Protein AF-A0A087TZI4-F1 (afdb_monomer_lite)

Radius of gyration: 14.0 Å; chains: 1; bounding box: 29×31×41 Å

Structure (mmCIF, N/CA/C/O backbone):
data_AF-A0A087TZI4-F1
#
_entry.id   AF-A0A087TZI4-F1
#
loop_
_atom_site.group_PDB
_atom_site.id
_atom_site.type_symbol
_atom_site.label_atom_id
_atom_site.label_alt_id
_atom_site.label_comp_id
_atom_site.label_asym_id
_atom_site.label_entity_id
_atom_site.label_seq_id
_atom_site.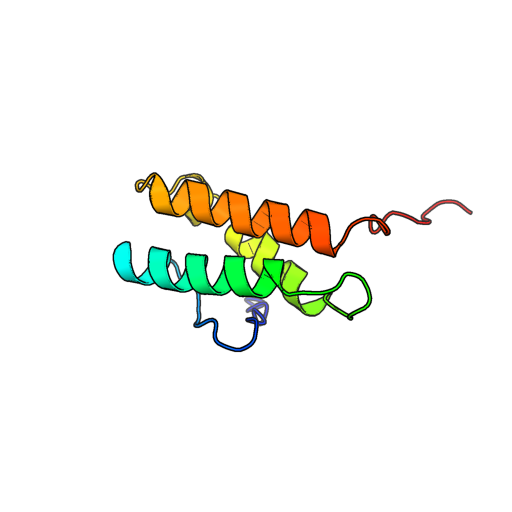pdbx_PDB_ins_code
_atom_site.Cartn_x
_atom_site.Cartn_y
_atom_site.Cartn_z
_atom_site.occupancy
_atom_site.B_iso_or_equiv
_atom_site.auth_seq_id
_atom_site.auth_comp_id
_atom_site.auth_asym_id
_atom_site.auth_atom_id
_atom_site.pdbx_PDB_model_num
ATOM 1 N N . MET A 1 1 ? 14.254 -21.213 10.329 1.00 33.38 1 MET A N 1
ATOM 2 C CA . MET A 1 1 ? 14.900 -19.985 9.822 1.00 33.38 1 MET A CA 1
ATOM 3 C C . MET A 1 1 ? 13.793 -19.144 9.224 1.00 33.38 1 MET A C 1
ATOM 5 O O . MET A 1 1 ? 13.331 -19.466 8.140 1.00 33.38 1 MET A O 1
ATOM 9 N N . SER A 1 2 ? 13.261 -18.183 9.978 1.00 36.22 2 SER A N 1
ATOM 10 C CA . SER A 1 2 ? 12.182 -17.329 9.480 1.00 36.22 2 SER A CA 1
ATOM 11 C C . SER A 1 2 ? 12.800 -16.353 8.491 1.00 36.22 2 SER A C 1
ATOM 13 O O . SER A 1 2 ? 13.543 -15.463 8.899 1.00 36.22 2 SER A O 1
ATOM 15 N N . VAL A 1 3 ? 12.567 -16.572 7.199 1.00 40.28 3 VAL A N 1
ATOM 16 C CA . VAL A 1 3 ? 12.795 -15.562 6.166 1.00 40.28 3 VAL A CA 1
ATOM 17 C C . VAL A 1 3 ? 11.932 -14.361 6.543 1.00 40.28 3 VAL A C 1
ATOM 19 O O . VAL A 1 3 ? 10.726 -14.353 6.327 1.00 40.28 3 VAL A O 1
ATOM 22 N N . GLN A 1 4 ? 12.531 -13.384 7.224 1.00 43.19 4 GLN A N 1
ATOM 23 C CA . GLN A 1 4 ? 11.997 -12.032 7.255 1.00 43.19 4 GLN A CA 1
ATOM 24 C C . GLN A 1 4 ? 12.244 -11.493 5.855 1.00 43.19 4 GLN A C 1
ATOM 26 O O . GLN A 1 4 ? 13.325 -10.979 5.568 1.00 43.19 4 GLN A O 1
ATOM 31 N N . ASP A 1 5 ? 11.286 -11.728 4.964 1.00 51.66 5 ASP A N 1
ATOM 32 C CA . ASP A 1 5 ? 11.256 -11.074 3.667 1.00 51.66 5 ASP A CA 1
ATOM 33 C C . ASP A 1 5 ? 11.316 -9.572 3.950 1.00 51.66 5 ASP A C 1
ATOM 35 O O . ASP A 1 5 ? 10.452 -9.015 4.634 1.00 51.66 5 ASP A O 1
ATOM 39 N N . LYS A 1 6 ? 12.432 -8.940 3.587 1.00 67.00 6 LYS A N 1
ATOM 40 C CA . LYS A 1 6 ? 12.702 -7.550 3.938 1.00 67.00 6 LYS A CA 1
ATOM 41 C C . LYS A 1 6 ? 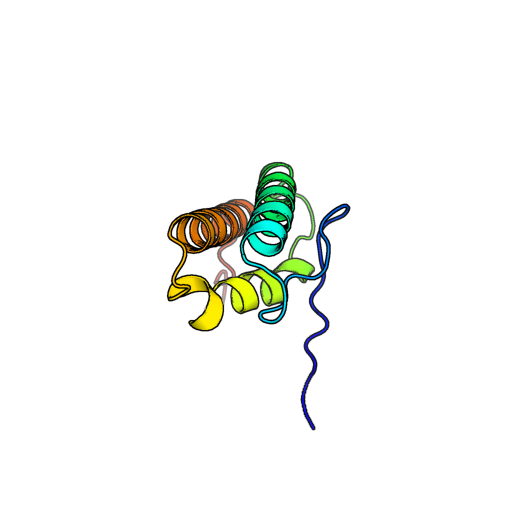11.786 -6.695 3.071 1.00 67.00 6 LYS A C 1
ATOM 43 O O . LYS A 1 6 ? 12.159 -6.339 1.959 1.00 67.00 6 LYS A O 1
ATOM 48 N N . LEU A 1 7 ? 10.579 -6.425 3.568 1.00 81.38 7 LEU A N 1
ATOM 49 C CA . LEU A 1 7 ? 9.583 -5.615 2.875 1.00 81.38 7 LEU A CA 1
ATOM 50 C C . LEU A 1 7 ? 10.215 -4.278 2.485 1.00 81.38 7 LEU A C 1
ATOM 52 O O . LEU A 1 7 ? 10.716 -3.541 3.338 1.00 81.38 7 LEU A O 1
ATOM 56 N N . VAL A 1 8 ? 10.231 -3.994 1.185 1.00 84.50 8 VAL A N 1
ATOM 57 C CA . VAL A 1 8 ? 10.714 -2.722 0.657 1.00 84.50 8 VAL A CA 1
ATOM 58 C C . VAL A 1 8 ? 9.523 -1.788 0.552 1.00 84.50 8 VAL A C 1
ATOM 60 O O . VAL A 1 8 ? 8.542 -2.092 -0.123 1.00 84.50 8 VAL A O 1
ATOM 63 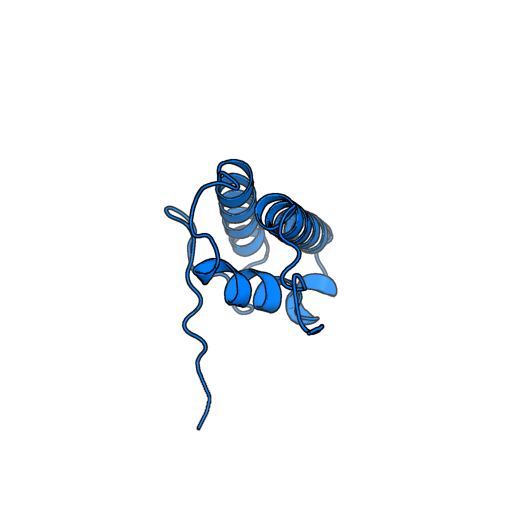N N . TYR A 1 9 ? 9.614 -0.649 1.230 1.00 86.06 9 TYR A N 1
ATOM 64 C CA . TYR A 1 9 ? 8.569 0.364 1.224 1.00 86.06 9 TYR A CA 1
ATOM 65 C C . TYR A 1 9 ? 8.908 1.483 0.235 1.00 86.06 9 TYR A C 1
ATOM 67 O O . TYR A 1 9 ? 10.077 1.873 0.130 1.00 86.06 9 TYR A O 1
ATOM 75 N N . PRO A 1 10 ? 7.915 2.010 -0.503 1.00 83.88 10 PRO A N 1
ATOM 76 C CA . PRO A 1 10 ? 8.115 3.180 -1.344 1.00 83.88 10 PRO A CA 1
ATOM 77 C C . PRO A 1 10 ? 8.578 4.393 -0.521 1.00 83.88 10 PRO A C 1
ATOM 79 O O . PRO A 1 10 ? 8.271 4.486 0.673 1.00 83.88 10 PRO A O 1
ATOM 82 N N . PRO A 1 11 ? 9.275 5.364 -1.135 1.00 80.50 11 PRO A N 1
ATOM 83 C CA . PRO A 1 11 ? 9.718 6.562 -0.432 1.00 80.50 11 PRO A CA 1
ATOM 84 C C . PRO A 1 11 ? 8.531 7.308 0.195 1.00 80.50 11 PRO A C 1
ATOM 86 O O . PRO A 1 11 ? 7.555 7.635 -0.476 1.00 80.50 11 PRO A O 1
ATOM 89 N N . GLY A 1 12 ? 8.625 7.576 1.500 1.00 81.00 12 GLY A N 1
ATOM 90 C CA . GLY A 1 12 ? 7.580 8.250 2.278 1.00 81.00 12 GLY A CA 1
ATOM 91 C C . GLY A 1 12 ? 6.568 7.316 2.948 1.00 81.00 12 GLY A C 1
ATOM 92 O O . GLY A 1 12 ? 5.839 7.772 3.824 1.00 81.00 12 GLY A O 1
ATOM 93 N N . VAL A 1 13 ? 6.562 6.024 2.611 1.00 85.75 13 VAL A N 1
ATOM 94 C CA . VAL A 1 13 ? 5.694 5.020 3.239 1.00 85.75 13 VAL A CA 1
ATOM 95 C C . VAL A 1 13 ? 6.413 4.408 4.437 1.00 85.75 13 VAL A C 1
ATOM 97 O O . VAL A 1 13 ? 7.558 3.972 4.333 1.00 85.75 13 VAL A O 1
ATOM 100 N N . ARG A 1 14 ? 5.741 4.379 5.589 1.00 85.69 14 ARG A N 1
ATOM 101 C CA . ARG A 1 14 ? 6.248 3.712 6.800 1.00 85.69 14 ARG A CA 1
ATOM 102 C C . ARG A 1 14 ? 5.834 2.247 6.834 1.00 85.69 14 ARG A C 1
ATOM 104 O O . ARG A 1 14 ? 4.867 1.867 6.180 1.00 85.69 14 ARG A O 1
ATOM 111 N N . ASP A 1 15 ? 6.499 1.476 7.690 1.00 85.38 15 ASP A N 1
ATOM 112 C CA . ASP A 1 15 ? 6.240 0.046 7.855 1.00 85.38 15 ASP A CA 1
ATOM 113 C C . ASP A 1 15 ? 4.752 -0.251 8.091 1.00 85.38 15 ASP A C 1
ATOM 115 O O . ASP A 1 15 ? 4.110 0.361 8.949 1.00 85.38 15 ASP A O 1
ATOM 119 N N . ILE A 1 16 ? 4.189 -1.185 7.326 1.00 86.50 16 ILE A N 1
ATOM 120 C CA . ILE A 1 16 ? 2.776 -1.564 7.414 1.00 86.50 16 ILE A CA 1
ATOM 121 C C . ILE A 1 16 ? 2.702 -2.897 8.150 1.00 86.50 16 ILE A C 1
ATOM 123 O O . ILE A 1 16 ? 2.871 -3.971 7.569 1.00 86.50 16 ILE A O 1
ATOM 127 N N . THR A 1 17 ? 2.471 -2.822 9.455 1.00 80.69 17 THR A N 1
ATOM 128 C CA . THR A 1 17 ? 2.425 -3.987 10.339 1.00 80.69 17 THR A CA 1
ATOM 129 C C . THR A 1 17 ? 1.034 -4.148 10.956 1.00 80.69 17 THR A C 1
ATOM 131 O O . THR A 1 17 ? 0.254 -3.200 11.015 1.00 80.69 17 THR A O 1
ATOM 134 N N . GLY A 1 18 ? 0.677 -5.369 11.363 1.00 73.25 18 GLY A N 1
ATOM 135 C CA . GLY A 1 18 ? -0.652 -5.674 11.915 1.00 73.25 18 GLY A CA 1
ATOM 136 C C . GLY A 1 18 ? -0.867 -5.211 13.363 1.00 73.25 18 GLY A C 1
ATOM 137 O O . GLY A 1 18 ? -1.972 -5.334 13.882 1.00 73.25 18 GLY A O 1
ATOM 138 N N . ASP A 1 19 ? 0.174 -4.705 14.024 1.00 80.12 19 ASP A N 1
ATOM 139 C CA . ASP A 1 19 ? 0.185 -4.283 15.431 1.00 80.12 19 ASP A CA 1
ATOM 140 C C . ASP A 1 19 ? -0.099 -2.783 15.647 1.00 80.12 19 ASP A C 1
ATOM 142 O O . ASP A 1 19 ? -0.238 -2.346 16.791 1.00 80.12 19 ASP A O 1
ATOM 146 N N . ILE A 1 20 ? -0.235 -1.988 14.580 1.00 86.75 20 ILE A N 1
ATOM 147 C CA . ILE A 1 20 ? -0.570 -0.555 14.675 1.00 86.75 20 ILE A CA 1
ATOM 148 C C . ILE A 1 20 ? -2.085 -0.310 14.720 1.00 86.75 20 ILE A C 1
ATOM 150 O O . ILE A 1 20 ? -2.896 -1.152 14.333 1.00 86.75 20 ILE A O 1
ATOM 154 N N . SER A 1 21 ? -2.491 0.878 15.181 1.00 90.19 21 SER A N 1
ATOM 155 C CA . SER A 1 21 ? -3.908 1.251 15.222 1.00 90.19 21 SER A CA 1
ATOM 156 C C . SER A 1 21 ? -4.501 1.372 13.814 1.00 90.19 21 SER A C 1
ATOM 158 O O . SER A 1 21 ? -3.808 1.687 12.847 1.00 90.19 21 SER A O 1
ATOM 160 N N . THR A 1 22 ? -5.814 1.154 13.694 1.00 90.06 22 THR A N 1
ATOM 161 C CA . THR A 1 22 ? -6.518 1.238 12.404 1.00 90.06 22 THR A CA 1
ATOM 162 C C . THR A 1 22 ? -6.328 2.595 11.721 1.00 90.06 22 THR A C 1
ATOM 164 O O . THR A 1 22 ? -6.135 2.630 10.510 1.00 90.06 22 THR A O 1
ATOM 167 N N . ASP A 1 23 ? -6.338 3.698 12.471 1.00 90.38 23 ASP A N 1
ATOM 168 C CA . ASP A 1 23 ? -6.140 5.041 11.911 1.00 90.38 23 ASP A CA 1
ATOM 169 C C . ASP A 1 23 ? -4.732 5.222 11.332 1.00 90.38 23 ASP A C 1
ATOM 171 O O . ASP A 1 23 ? -4.567 5.767 10.236 1.00 90.38 23 ASP A O 1
ATOM 175 N N . ASP A 1 24 ? -3.717 4.720 12.038 1.00 90.69 24 ASP A N 1
ATOM 176 C CA . ASP A 1 24 ? -2.331 4.742 11.572 1.00 90.69 24 ASP A CA 1
ATOM 177 C C . ASP A 1 24 ? -2.154 3.856 10.339 1.00 90.69 24 ASP A C 1
ATOM 179 O O . ASP A 1 24 ? -1.524 4.268 9.362 1.00 90.69 24 ASP A O 1
ATOM 183 N N . LEU A 1 25 ? -2.765 2.669 10.352 1.00 90.12 25 LEU A N 1
ATOM 184 C CA . LEU A 1 25 ? -2.760 1.741 9.228 1.00 90.12 25 LEU A CA 1
ATOM 185 C C . LEU A 1 25 ? -3.383 2.378 7.983 1.00 90.12 25 LEU A C 1
ATOM 187 O O . LEU A 1 25 ? -2.795 2.343 6.906 1.00 90.12 25 LEU A O 1
ATOM 191 N N . VAL A 1 26 ? -4.534 3.033 8.137 1.00 90.88 26 VAL A N 1
ATOM 192 C CA . VAL A 1 26 ? -5.218 3.766 7.063 1.00 90.88 26 VAL A CA 1
ATOM 193 C C . VAL A 1 26 ? -4.344 4.887 6.500 1.00 90.88 26 VAL A C 1
ATOM 195 O O . VAL A 1 26 ? -4.294 5.053 5.281 1.00 90.88 26 VAL A O 1
ATOM 198 N N . ARG A 1 27 ? -3.640 5.660 7.341 1.00 91.56 27 ARG A N 1
ATOM 199 C CA . ARG A 1 27 ? -2.724 6.710 6.853 1.00 91.56 27 ARG A CA 1
ATOM 200 C C . ARG A 1 27 ? -1.583 6.120 6.031 1.00 91.56 27 ARG A C 1
ATOM 202 O O . ARG A 1 27 ? -1.356 6.587 4.918 1.00 91.56 27 ARG A O 1
ATOM 209 N N . ARG A 1 28 ? -0.927 5.071 6.534 1.00 91.62 28 ARG A N 1
ATOM 210 C CA . ARG A 1 28 ? 0.198 4.422 5.840 1.00 91.62 28 ARG A CA 1
ATOM 211 C C . ARG A 1 28 ? -0.238 3.760 4.535 1.00 91.62 28 ARG A C 1
ATOM 213 O O . ARG A 1 28 ? 0.441 3.900 3.527 1.00 91.62 28 ARG A O 1
ATOM 220 N N . LEU A 1 29 ? -1.399 3.102 4.517 1.00 90.81 29 LEU A N 1
ATOM 221 C CA . LEU A 1 29 ? -1.966 2.518 3.298 1.00 90.81 29 LEU A CA 1
ATOM 222 C C . LEU A 1 29 ? -2.315 3.585 2.254 1.00 90.81 29 LEU A C 1
ATOM 224 O O . LEU A 1 29 ? -2.103 3.361 1.069 1.00 90.81 29 LEU A O 1
ATOM 228 N N . LYS A 1 30 ? -2.813 4.758 2.669 1.00 90.88 30 LYS A N 1
ATOM 229 C CA . LYS A 1 30 ? -3.043 5.889 1.752 1.00 90.88 30 LYS A CA 1
ATOM 230 C C . LYS A 1 30 ? -1.742 6.407 1.147 1.00 90.88 30 LYS A C 1
ATOM 232 O O . LYS A 1 30 ? -1.695 6.643 -0.055 1.00 90.88 30 LYS A O 1
ATOM 237 N N . GLU A 1 31 ? -0.706 6.574 1.965 1.00 91.50 31 GLU A N 1
ATOM 238 C CA . GLU A 1 31 ? 0.632 6.959 1.497 1.00 91.50 31 GLU A CA 1
ATOM 239 C C . GLU A 1 31 ? 1.182 5.914 0.513 1.00 91.50 31 GLU A C 1
ATOM 241 O O . GLU A 1 31 ? 1.707 6.273 -0.538 1.00 91.50 31 GLU A O 1
ATOM 246 N N . CYS A 1 32 ? 0.985 4.628 0.811 1.00 89.88 32 CYS A N 1
ATOM 247 C CA . CYS A 1 32 ? 1.398 3.507 -0.030 1.00 89.88 32 CYS A CA 1
ATOM 248 C C . CYS A 1 32 ? 0.674 3.478 -1.378 1.00 89.88 32 CYS A C 1
ATOM 250 O O . CYS A 1 32 ? 1.330 3.446 -2.417 1.00 89.88 32 CYS A O 1
ATOM 252 N N . ALA A 1 33 ? -0.657 3.587 -1.373 1.00 88.56 33 ALA A N 1
ATOM 253 C CA . ALA A 1 33 ? -1.455 3.691 -2.591 1.00 88.56 33 ALA A CA 1
ATOM 254 C C . ALA A 1 33 ? -1.012 4.890 -3.439 1.00 88.56 33 ALA A C 1
ATOM 256 O O . ALA A 1 33 ? -0.775 4.753 -4.634 1.00 88.56 33 ALA A O 1
ATOM 257 N N . HIS A 1 34 ? -0.814 6.057 -2.818 1.00 89.81 34 HIS A N 1
ATOM 258 C CA . HIS A 1 34 ? -0.351 7.248 -3.526 1.00 89.81 34 HIS A CA 1
ATOM 259 C C . HIS A 1 34 ? 1.045 7.049 -4.133 1.00 89.81 34 HIS A C 1
ATOM 261 O O . HIS A 1 34 ? 1.302 7.493 -5.250 1.00 89.81 34 HIS A O 1
ATOM 267 N N . ALA A 1 35 ? 1.954 6.363 -3.437 1.00 88.06 35 ALA A N 1
ATOM 268 C CA . ALA A 1 35 ? 3.263 6.034 -3.986 1.00 88.06 35 ALA A CA 1
ATOM 269 C C . ALA A 1 35 ? 3.152 5.094 -5.200 1.00 88.06 35 ALA A C 1
ATOM 271 O O . ALA A 1 35 ? 3.728 5.403 -6.240 1.00 88.06 35 ALA A O 1
ATOM 272 N N . PHE A 1 36 ? 2.352 4.024 -5.118 1.00 85.69 36 PHE A N 1
ATOM 273 C CA . PHE A 1 36 ? 2.112 3.106 -6.242 1.00 85.69 36 PHE A CA 1
ATOM 274 C C . PHE A 1 36 ? 1.415 3.775 -7.433 1.00 85.69 36 PHE A C 1
ATOM 276 O O . PHE A 1 36 ? 1.701 3.457 -8.585 1.00 85.69 36 PHE A O 1
ATOM 283 N N . GLN A 1 37 ? 0.532 4.742 -7.191 1.00 85.75 37 GLN A N 1
ATOM 284 C CA . GLN A 1 37 ? -0.091 5.516 -8.266 1.00 85.75 37 GLN A CA 1
ATOM 285 C C . GLN A 1 37 ? 0.906 6.394 -9.024 1.00 85.75 37 GLN A C 1
ATOM 287 O O . GLN A 1 37 ? 0.759 6.568 -10.232 1.00 85.75 37 GLN A O 1
ATOM 292 N N . ASN A 1 38 ? 1.926 6.910 -8.334 1.00 85.38 38 ASN A N 1
ATOM 293 C CA . ASN A 1 38 ? 2.975 7.730 -8.940 1.00 85.38 38 ASN A CA 1
ATOM 294 C C . ASN A 1 38 ? 4.111 6.911 -9.573 1.00 85.38 38 ASN A C 1
ATOM 296 O O . ASN A 1 38 ? 4.973 7.498 -10.221 1.00 85.38 38 ASN A O 1
ATOM 300 N N . MET A 1 39 ? 4.134 5.587 -9.398 1.00 82.94 39 MET A N 1
ATOM 301 C CA . MET A 1 39 ? 5.132 4.731 -10.040 1.00 82.94 39 MET A CA 1
ATOM 302 C C . MET A 1 39 ? 4.868 4.595 -11.540 1.00 82.94 39 MET A C 1
ATOM 304 O O . MET A 1 39 ? 3.725 4.395 -11.975 1.00 82.94 39 MET A O 1
ATOM 308 N N . SER A 1 40 ? 5.946 4.686 -12.320 1.00 78.19 40 SER A N 1
ATOM 309 C CA . SER A 1 40 ? 5.934 4.401 -13.751 1.00 78.19 40 SER A CA 1
ATOM 310 C C . SER A 1 40 ? 6.129 2.908 -13.999 1.00 78.19 40 SER A C 1
ATOM 312 O O . SER A 1 40 ? 6.857 2.246 -13.264 1.00 78.19 40 SER A O 1
ATOM 314 N N . GLN A 1 41 ? 5.517 2.388 -15.064 1.00 69.75 41 GLN A N 1
ATOM 315 C CA . GLN A 1 41 ? 5.763 1.022 -15.548 1.00 69.75 41 GLN A CA 1
ATOM 316 C C . GLN A 1 41 ? 7.193 0.839 -16.089 1.00 69.75 41 GLN A C 1
ATOM 318 O O . GLN A 1 41 ? 7.666 -0.288 -16.170 1.00 69.75 41 GLN A O 1
ATOM 323 N N . ASP A 1 42 ? 7.876 1.933 -16.443 1.00 73.00 42 ASP A N 1
ATOM 324 C CA . ASP A 1 42 ? 9.240 1.905 -16.989 1.00 73.00 42 ASP A CA 1
ATOM 325 C C . ASP A 1 42 ? 10.331 1.717 -15.913 1.00 73.00 42 ASP A C 1
ATOM 327 O O . ASP A 1 42 ? 11.486 1.448 -16.247 1.00 73.00 42 ASP A O 1
ATOM 331 N N . ASP A 1 43 ? 9.981 1.860 -14.630 1.00 77.06 43 ASP A N 1
ATOM 332 C CA . ASP A 1 43 ? 10.909 1.722 -13.503 1.00 77.06 43 ASP A CA 1
ATOM 333 C C . ASP A 1 43 ? 10.974 0.268 -12.988 1.00 77.06 43 ASP A C 1
ATOM 335 O O . ASP A 1 43 ? 9.990 -0.477 -13.033 1.00 77.06 43 ASP A O 1
ATOM 339 N N . ASP A 1 44 ? 12.124 -0.144 -12.435 1.00 74.94 44 ASP A N 1
ATOM 340 C CA . ASP A 1 44 ? 12.255 -1.444 -11.760 1.00 74.94 44 ASP A CA 1
ATOM 341 C C . ASP A 1 44 ? 11.508 -1.432 -10.420 1.00 74.94 44 ASP A C 1
ATOM 343 O O . ASP A 1 44 ? 12.040 -1.086 -9.362 1.00 74.94 44 ASP A O 1
ATOM 347 N N . ASN A 1 45 ? 10.242 -1.832 -10.480 1.00 78.19 45 ASN A N 1
ATOM 348 C CA . ASN A 1 45 ? 9.366 -1.918 -9.322 1.00 78.19 45 ASN A CA 1
ATOM 349 C C . ASN A 1 45 ? 9.394 -3.303 -8.666 1.00 78.19 45 ASN A C 1
ATOM 351 O O . ASN A 1 45 ? 8.669 -3.526 -7.701 1.00 78.19 45 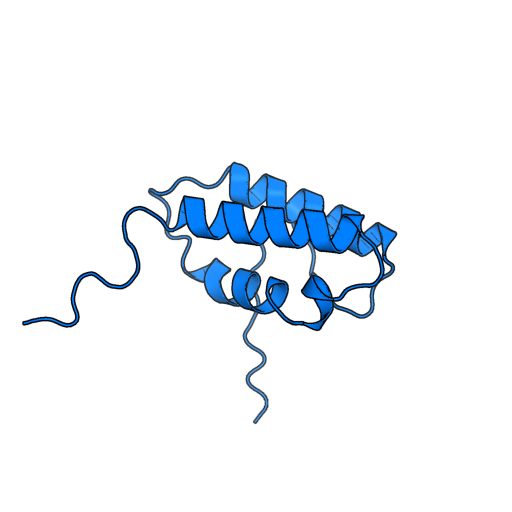ASN A O 1
ATOM 355 N N . SER A 1 46 ? 10.208 -4.254 -9.134 1.00 77.06 46 SER A N 1
ATOM 356 C CA . SER A 1 46 ? 10.177 -5.656 -8.679 1.00 77.06 46 SER A CA 1
ATOM 357 C C . SER A 1 46 ? 10.390 -5.831 -7.167 1.00 77.06 46 SER A C 1
ATOM 359 O O . SER A 1 46 ? 9.823 -6.736 -6.552 1.00 77.06 46 SER A O 1
ATOM 361 N N . ALA A 1 47 ? 11.097 -4.893 -6.533 1.00 82.62 47 ALA A N 1
ATOM 362 C CA . ALA A 1 47 ? 11.305 -4.842 -5.088 1.00 82.62 47 ALA A CA 1
ATOM 363 C C . ALA A 1 47 ? 10.010 -4.702 -4.260 1.00 82.62 47 ALA A C 1
ATOM 365 O O . ALA A 1 47 ? 10.005 -5.055 -3.080 1.00 82.62 47 ALA A O 1
ATOM 366 N N . TYR A 1 48 ? 8.914 -4.211 -4.849 1.00 83.81 48 TYR A N 1
ATOM 367 C CA . TYR A 1 48 ? 7.638 -4.003 -4.153 1.00 83.81 48 TYR A CA 1
ATOM 368 C C . TYR A 1 48 ? 6.687 -5.211 -4.212 1.00 83.81 48 TYR A C 1
ATOM 370 O O . TYR A 1 48 ? 5.652 -5.196 -3.541 1.00 83.81 48 TYR A O 1
ATOM 378 N N . ILE A 1 49 ? 7.039 -6.285 -4.934 1.00 80.44 49 ILE A N 1
ATOM 379 C CA . ILE A 1 49 ? 6.222 -7.509 -5.016 1.00 80.44 49 ILE A CA 1
ATOM 380 C C . ILE A 1 49 ? 5.984 -8.110 -3.622 1.00 80.44 49 ILE A C 1
ATOM 382 O O . ILE A 1 49 ? 4.827 -8.385 -3.294 1.00 80.44 49 ILE A O 1
ATOM 386 N N . PRO A 1 50 ? 7.011 -8.280 -2.759 1.00 84.44 50 PRO A N 1
ATOM 387 C CA . PRO A 1 50 ? 6.803 -8.825 -1.419 1.00 84.44 50 PRO A CA 1
ATOM 388 C C . PRO A 1 50 ? 5.873 -7.952 -0.571 1.00 84.44 50 PRO A C 1
ATOM 390 O O . PRO A 1 50 ? 5.069 -8.475 0.197 1.00 84.44 50 PRO A O 1
ATOM 393 N N . LEU A 1 51 ? 5.924 -6.625 -0.751 1.00 85.88 51 LEU A N 1
ATOM 394 C CA . LEU A 1 51 ? 5.013 -5.696 -0.084 1.00 85.88 51 LEU A CA 1
ATOM 395 C C . LEU A 1 51 ? 3.569 -5.890 -0.550 1.00 85.88 51 LEU A C 1
ATOM 397 O O . LEU A 1 51 ? 2.668 -5.968 0.284 1.00 85.88 51 LEU A O 1
ATOM 401 N N . ALA A 1 52 ? 3.339 -6.026 -1.854 1.00 83.62 52 ALA A N 1
ATOM 402 C CA . ALA A 1 52 ? 2.010 -6.298 -2.389 1.00 83.62 52 ALA A CA 1
ATOM 403 C C . ALA A 1 52 ? 1.444 -7.638 -1.892 1.00 83.62 52 ALA A C 1
ATOM 405 O O . ALA A 1 52 ? 0.282 -7.706 -1.496 1.00 83.62 52 ALA A O 1
ATOM 406 N N . LEU A 1 53 ? 2.273 -8.686 -1.854 1.00 84.81 53 LEU A N 1
ATOM 407 C CA . LEU A 1 53 ? 1.896 -9.999 -1.320 1.00 84.81 53 LEU A CA 1
ATOM 408 C C . LEU A 1 53 ? 1.573 -9.938 0.177 1.00 84.81 53 LEU A C 1
ATOM 410 O O . LEU A 1 53 ? 0.598 -10.541 0.620 1.00 84.81 53 LEU A O 1
ATOM 414 N N . HIS A 1 54 ? 2.346 -9.173 0.951 1.00 86.94 54 HIS A N 1
ATOM 415 C CA . HIS A 1 54 ? 2.076 -8.937 2.370 1.00 86.94 54 HIS A CA 1
ATOM 416 C C . HIS A 1 54 ? 0.736 -8.227 2.582 1.00 86.94 54 HIS A C 1
ATOM 418 O O . HIS A 1 54 ? -0.063 -8.660 3.413 1.00 86.94 54 HIS A O 1
ATOM 424 N N . LEU A 1 55 ? 0.449 -7.189 1.788 1.00 86.50 55 LEU A N 1
ATOM 425 C CA . LEU A 1 55 ? -0.841 -6.489 1.793 1.00 86.50 55 LEU A CA 1
ATOM 426 C C . LEU A 1 55 ? -2.000 -7.395 1.353 1.00 86.50 55 LEU A C 1
ATOM 428 O O . LEU A 1 55 ? -3.111 -7.240 1.847 1.00 86.50 55 LEU A O 1
ATOM 432 N N . ALA A 1 56 ? -1.747 -8.366 0.477 1.00 86.56 56 ALA A N 1
ATOM 433 C CA . ALA A 1 56 ? -2.719 -9.375 0.061 1.00 86.56 56 ALA A CA 1
ATOM 434 C C . ALA A 1 56 ? -2.912 -10.515 1.081 1.00 86.56 56 ALA A C 1
ATOM 436 O O . ALA A 1 56 ? -3.648 -11.460 0.801 1.00 86.56 56 ALA A O 1
ATOM 437 N N . SER A 1 57 ? -2.284 -10.456 2.261 1.00 87.62 57 SER A N 1
ATOM 438 C CA . SER A 1 57 ? -2.537 -11.438 3.318 1.00 87.62 57 SER A CA 1
ATOM 439 C C . SER A 1 57 ? -3.941 -11.291 3.915 1.00 87.62 57 SER A C 1
ATOM 441 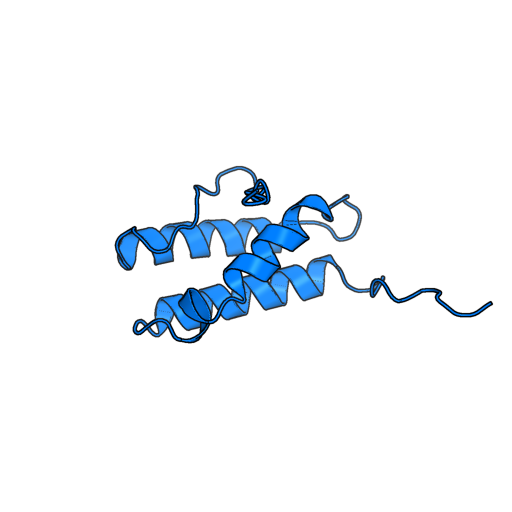O O . SER A 1 57 ? -4.503 -10.193 3.997 1.00 87.62 57 SER A O 1
ATOM 443 N N . GLU A 1 58 ? -4.496 -12.407 4.397 1.00 85.50 58 GLU A N 1
ATOM 444 C CA . GLU A 1 58 ? -5.819 -12.461 5.040 1.00 85.50 58 GLU A CA 1
ATOM 445 C C . GLU A 1 58 ? -5.944 -11.453 6.192 1.00 85.50 58 GLU A C 1
ATOM 447 O O . GLU A 1 58 ? -6.989 -10.838 6.372 1.00 85.50 58 GLU A O 1
ATOM 452 N N . THR A 1 59 ? -4.847 -11.173 6.902 1.00 85.50 59 THR A N 1
ATOM 453 C CA . THR A 1 59 ? -4.768 -10.160 7.967 1.00 85.50 59 THR A CA 1
ATOM 454 C C . THR A 1 59 ? -5.271 -8.779 7.544 1.00 85.50 59 THR A C 1
ATOM 456 O O . THR A 1 59 ? -5.904 -8.077 8.337 1.00 85.50 59 THR A O 1
ATOM 459 N N . PHE A 1 60 ? -4.994 -8.377 6.303 1.00 88.19 60 PHE A N 1
ATOM 460 C CA . PHE A 1 60 ? -5.388 -7.078 5.762 1.00 88.19 60 PHE A CA 1
ATOM 461 C C . PHE A 1 60 ? -6.674 -7.166 4.935 1.00 88.19 60 PHE A C 1
ATOM 463 O O . PHE A 1 60 ? -7.529 -6.282 5.044 1.00 88.19 60 PHE A O 1
ATOM 470 N N . LEU A 1 61 ? -6.847 -8.240 4.157 1.00 87.75 61 LEU A N 1
ATOM 471 C CA . LEU A 1 61 ? -8.050 -8.466 3.348 1.00 87.75 61 LEU A CA 1
ATOM 472 C C . LEU A 1 61 ? -9.302 -8.706 4.202 1.00 87.75 61 LEU A C 1
ATOM 474 O O . LEU A 1 61 ? -10.377 -8.209 3.868 1.00 87.75 61 LEU A O 1
ATOM 478 N N . GLU A 1 62 ? -9.170 -9.401 5.331 1.00 88.75 62 GLU A N 1
ATOM 479 C CA . GLU A 1 62 ? -10.261 -9.686 6.272 1.00 88.75 62 GLU A CA 1
ATOM 480 C C . GLU A 1 62 ? -10.295 -8.711 7.456 1.00 88.75 62 GLU A C 1
ATOM 482 O O . GLU A 1 62 ? -11.038 -8.896 8.426 1.00 88.75 62 GLU A O 1
ATOM 487 N N . HIS A 1 63 ? -9.520 -7.625 7.387 1.00 89.31 63 HIS A N 1
ATOM 488 C CA . HIS A 1 63 ? -9.462 -6.641 8.457 1.00 89.31 63 HIS A CA 1
ATOM 489 C C . HIS A 1 63 ? -10.862 -6.081 8.765 1.00 89.31 63 HIS A C 1
ATOM 491 O O . HIS A 1 63 ? -11.636 -5.769 7.858 1.00 89.31 63 HIS A O 1
ATOM 497 N N . ARG A 1 64 ? -11.212 -5.902 10.050 1.00 89.06 64 ARG A N 1
ATOM 498 C CA . ARG A 1 64 ? -12.568 -5.466 10.460 1.00 89.06 64 ARG A CA 1
ATOM 499 C C . ARG A 1 64 ? -12.979 -4.123 9.853 1.00 89.06 64 ARG A C 1
ATOM 501 O O . ARG A 1 64 ? -14.140 -3.943 9.482 1.00 89.06 64 ARG A O 1
ATOM 508 N N . SER A 1 65 ? -12.029 -3.196 9.733 1.00 90.56 65 SER A N 1
ATOM 509 C CA . SER A 1 65 ? -12.263 -1.874 9.144 1.00 90.56 65 SER A CA 1
ATOM 510 C C . SER A 1 65 ? -12.456 -1.949 7.630 1.00 90.56 65 SER A C 1
ATOM 512 O O . SER A 1 65 ? -11.588 -2.432 6.905 1.00 90.56 65 SER A O 1
ATOM 514 N N . ARG A 1 66 ? -13.581 -1.407 7.152 1.00 90.00 66 ARG A N 1
ATOM 515 C CA . ARG A 1 66 ? -13.890 -1.298 5.720 1.00 90.00 66 ARG A CA 1
ATOM 516 C C . ARG A 1 66 ? -12.867 -0.440 4.976 1.00 90.00 66 ARG A C 1
ATOM 518 O O . ARG A 1 66 ? -12.520 -0.780 3.850 1.00 90.00 66 ARG A O 1
ATOM 525 N N . ASP A 1 67 ? -12.382 0.626 5.606 1.00 90.50 67 ASP A N 1
ATOM 526 C CA . ASP A 1 67 ? -11.433 1.553 4.986 1.00 90.50 67 ASP A CA 1
ATOM 527 C C . ASP A 1 67 ? -10.089 0.877 4.731 1.00 90.50 67 ASP A C 1
ATOM 529 O O . ASP A 1 67 ? -9.512 1.040 3.660 1.00 90.50 67 ASP A O 1
ATOM 533 N N . VAL A 1 68 ? -9.632 0.053 5.679 1.00 90.81 68 VAL A N 1
ATOM 534 C CA . VAL A 1 68 ? -8.411 -0.750 5.519 1.00 90.81 68 VAL A CA 1
ATOM 535 C C . VAL A 1 68 ? -8.557 -1.697 4.333 1.00 90.81 68 VAL A C 1
ATOM 537 O O . VAL A 1 68 ? -7.723 -1.661 3.435 1.00 90.81 68 VAL A O 1
ATOM 540 N N . ARG A 1 69 ? -9.647 -2.475 4.271 1.00 91.50 69 ARG A N 1
ATOM 541 C CA . ARG A 1 69 ? -9.888 -3.411 3.157 1.00 91.50 69 ARG A CA 1
ATOM 542 C C . ARG A 1 69 ? -9.921 -2.706 1.800 1.00 91.50 69 ARG A C 1
ATOM 544 O O . ARG A 1 69 ? -9.354 -3.207 0.835 1.00 91.50 69 ARG A O 1
ATOM 551 N N . LEU A 1 70 ? -10.570 -1.542 1.728 1.00 92.25 70 LEU A N 1
ATOM 552 C CA . LEU A 1 70 ? -10.643 -0.749 0.501 1.00 92.25 70 LEU A CA 1
ATOM 553 C C . LEU A 1 70 ? -9.257 -0.263 0.066 1.00 92.25 70 LEU A C 1
ATOM 555 O O . LEU A 1 70 ? -8.896 -0.412 -1.095 1.00 92.25 70 LEU A O 1
ATOM 559 N N . LEU A 1 71 ? -8.474 0.292 0.993 1.00 91.50 71 LEU A N 1
ATOM 560 C CA . LEU A 1 71 ? -7.143 0.816 0.689 1.00 91.50 71 LEU A CA 1
ATOM 561 C C . LEU A 1 71 ? -6.157 -0.283 0.300 1.00 91.50 71 LEU A C 1
ATOM 563 O O . LEU A 1 71 ? -5.356 -0.086 -0.608 1.00 91.50 71 LEU A O 1
ATOM 567 N N . VAL A 1 72 ? -6.239 -1.439 0.954 1.00 91.06 72 VAL A N 1
ATOM 568 C CA . VAL A 1 72 ? -5.464 -2.633 0.599 1.00 91.06 72 VAL A CA 1
ATOM 569 C C . VAL A 1 72 ? -5.799 -3.072 -0.824 1.00 91.06 72 VAL A C 1
ATOM 571 O O . VAL A 1 72 ? -4.892 -3.255 -1.632 1.00 91.06 72 VAL A O 1
ATOM 574 N N . ALA A 1 73 ? -7.088 -3.158 -1.166 1.00 90.06 73 ALA A N 1
ATOM 575 C CA . ALA A 1 73 ? -7.518 -3.482 -2.523 1.00 90.06 73 ALA A CA 1
ATOM 576 C C . ALA A 1 73 ? -7.012 -2.458 -3.556 1.00 90.06 73 ALA A C 1
ATOM 578 O O . ALA A 1 73 ? -6.568 -2.859 -4.630 1.00 90.06 73 ALA A O 1
ATOM 579 N N . CYS A 1 74 ? -7.018 -1.159 -3.227 1.00 90.44 74 CYS A N 1
ATOM 580 C CA . CYS A 1 74 ? -6.428 -0.120 -4.076 1.00 90.44 74 CYS A CA 1
ATOM 581 C C . CYS A 1 74 ? -4.926 -0.341 -4.285 1.00 90.44 74 CYS A C 1
ATOM 583 O O . CYS A 1 74 ? -4.488 -0.384 -5.428 1.00 90.44 74 CYS A O 1
ATOM 585 N N . CYS A 1 75 ? -4.155 -0.564 -3.213 1.00 89.12 75 CYS A N 1
ATOM 586 C CA . CYS A 1 75 ? -2.714 -0.811 -3.316 1.00 89.12 75 CYS A CA 1
ATOM 587 C C . CYS A 1 75 ? -2.415 -2.017 -4.214 1.00 89.12 75 CYS A C 1
ATOM 589 O O . CYS A 1 75 ? -1.575 -1.931 -5.101 1.00 89.12 75 CYS A O 1
ATOM 591 N N . ILE A 1 76 ? -3.127 -3.128 -4.011 1.00 87.31 76 ILE A N 1
ATOM 592 C CA . ILE A 1 76 ? -2.958 -4.348 -4.807 1.00 87.31 76 ILE A CA 1
ATOM 593 C C . ILE A 1 76 ? -3.289 -4.085 -6.284 1.00 87.31 76 ILE A C 1
ATOM 595 O O . ILE A 1 76 ? -2.543 -4.510 -7.163 1.00 87.31 76 ILE A O 1
ATOM 599 N N . ALA A 1 77 ? -4.378 -3.368 -6.571 1.00 87.56 77 ALA A N 1
ATOM 600 C CA . ALA A 1 77 ? -4.764 -3.025 -7.938 1.00 87.56 77 ALA A CA 1
ATOM 601 C C . ALA A 1 77 ? -3.743 -2.099 -8.621 1.00 87.56 77 ALA A C 1
ATOM 603 O O . ALA A 1 77 ? -3.416 -2.308 -9.790 1.00 87.56 77 ALA A O 1
ATOM 604 N N . ASP A 1 78 ? -3.218 -1.108 -7.899 1.00 86.44 78 ASP A N 1
ATOM 605 C CA . ASP A 1 78 ? -2.196 -0.192 -8.408 1.00 86.44 78 ASP A CA 1
ATOM 606 C C . ASP A 1 78 ? -0.875 -0.917 -8.672 1.00 86.44 78 ASP A C 1
ATOM 608 O O . ASP A 1 78 ? -0.266 -0.700 -9.716 1.00 86.44 78 ASP A O 1
ATOM 612 N N . VAL A 1 79 ? -0.474 -1.843 -7.798 1.00 80.44 79 VAL A N 1
ATOM 613 C CA . VAL A 1 79 ? 0.647 -2.756 -8.058 1.00 80.44 79 VAL A CA 1
ATOM 614 C C . VAL A 1 79 ? 0.349 -3.561 -9.323 1.00 80.44 79 VAL A C 1
ATOM 616 O O . VAL A 1 79 ? 1.089 -3.451 -10.287 1.00 80.44 79 VAL A O 1
ATOM 619 N N . PHE A 1 80 ? -0.766 -4.286 -9.433 1.00 78.62 80 PHE A N 1
ATOM 620 C CA . PHE A 1 80 ? -1.064 -5.022 -10.673 1.00 78.62 80 PHE A CA 1
ATOM 621 C C . PHE A 1 80 ? -1.022 -4.141 -11.935 1.00 78.62 80 PHE A C 1
ATOM 623 O O . PHE A 1 80 ? -0.560 -4.599 -12.979 1.00 78.62 80 PHE A O 1
ATOM 630 N N . ARG A 1 81 ? -1.437 -2.871 -11.840 1.00 82.31 81 ARG A N 1
ATOM 631 C CA . ARG A 1 81 ? -1.331 -1.886 -12.927 1.00 82.31 81 ARG A CA 1
ATOM 632 C C . ARG A 1 81 ? 0.118 -1.529 -13.261 1.00 82.31 81 ARG A C 1
ATOM 634 O O . ARG A 1 81 ? 0.444 -1.477 -14.440 1.00 82.31 81 ARG A O 1
ATOM 641 N N . VAL A 1 82 ? 0.961 -1.249 -12.267 1.00 77.12 82 VAL A N 1
ATOM 642 C CA . VAL A 1 82 ? 2.381 -0.882 -12.453 1.00 77.12 82 VAL A CA 1
ATOM 643 C C . VAL A 1 82 ? 3.203 -2.058 -12.994 1.00 77.12 82 VAL A C 1
ATOM 645 O O . VAL A 1 82 ? 4.200 -1.842 -13.670 1.00 77.12 82 VAL A O 1
ATOM 648 N N . TYR A 1 83 ? 2.768 -3.295 -12.749 1.00 69.06 83 TYR A N 1
ATOM 649 C CA . TYR A 1 83 ? 3.445 -4.497 -13.246 1.00 69.06 83 TYR A CA 1
ATOM 650 C C . TYR A 1 83 ? 2.882 -5.018 -14.581 1.00 69.06 83 TYR A C 1
ATOM 652 O O . TYR A 1 83 ? 3.565 -5.750 -15.287 1.00 69.06 83 TYR A O 1
ATOM 660 N N . ALA A 1 84 ? 1.663 -4.649 -14.983 1.00 66.69 84 ALA A N 1
ATOM 661 C CA . ALA A 1 84 ? 1.203 -4.842 -16.365 1.00 66.69 84 ALA A CA 1
ATOM 662 C C . ALA A 1 84 ? 1.923 -3.822 -17.277 1.00 66.69 84 ALA A C 1
ATOM 664 O O . ALA A 1 84 ? 2.083 -2.696 -16.827 1.00 66.69 84 ALA A O 1
ATOM 665 N N . PRO A 1 85 ? 2.360 -4.116 -18.524 1.00 52.84 85 PRO A N 1
ATOM 666 C CA . PRO A 1 85 ? 1.885 -5.143 -19.457 1.00 52.84 85 PRO A CA 1
ATOM 667 C C . PRO A 1 85 ? 2.803 -6.372 -19.585 1.00 52.84 85 PRO A C 1
ATOM 669 O O . PRO A 1 85 ? 2.471 -7.318 -20.303 1.00 52.84 85 PRO A O 1
ATOM 672 N N . GLU A 1 86 ? 3.935 -6.383 -18.887 1.00 52.28 86 GLU A N 1
ATOM 673 C CA . GLU A 1 86 ? 4.767 -7.567 -18.681 1.00 52.28 86 GLU A CA 1
ATOM 674 C C . GLU A 1 86 ? 4.172 -8.346 -17.504 1.00 52.28 86 GLU A C 1
ATOM 676 O O . GLU A 1 86 ? 4.684 -8.334 -16.388 1.00 52.28 86 GLU A O 1
ATOM 681 N N . ALA A 1 87 ? 3.055 -9.048 -17.738 1.00 49.62 87 ALA A N 1
ATOM 682 C CA . ALA A 1 87 ? 2.750 -10.183 -16.873 1.00 49.62 87 ALA A CA 1
ATOM 683 C C . ALA A 1 87 ? 4.050 -11.009 -16.764 1.00 49.62 87 ALA A C 1
ATOM 685 O O . ALA A 1 87 ? 4.645 -11.266 -17.816 1.00 49.62 87 ALA A O 1
ATOM 686 N N . PRO A 1 88 ? 4.512 -11.418 -15.567 1.00 49.69 88 PRO A N 1
ATOM 687 C CA . PRO A 1 88 ? 5.738 -12.207 -15.384 1.00 49.69 88 PRO A CA 1
ATOM 688 C C . PRO A 1 88 ? 5.551 -13.660 -15.873 1.00 49.69 88 PRO A C 1
ATOM 690 O O . PRO A 1 88 ? 5.873 -14.628 -15.193 1.00 49.69 88 PRO A O 1
ATOM 693 N N . TYR A 1 89 ? 4.969 -13.798 -17.062 1.00 50.53 89 TYR A N 1
ATOM 694 C CA . TYR A 1 89 ? 4.620 -15.004 -17.795 1.00 50.53 89 TYR A CA 1
ATOM 695 C C . TYR A 1 89 ? 4.942 -14.869 -19.297 1.00 50.53 89 TYR A C 1
ATOM 697 O O . TYR A 1 89 ? 4.392 -15.610 -20.106 1.00 50.53 89 TYR A O 1
ATOM 705 N N . LYS A 1 90 ? 5.827 -13.951 -19.699 1.00 48.25 90 LYS A N 1
ATOM 706 C CA . LYS A 1 90 ? 6.603 -14.096 -20.943 1.00 48.25 90 LYS A CA 1
ATOM 707 C C . LYS A 1 90 ? 7.976 -14.617 -20.513 1.00 48.25 90 LYS A C 1
ATOM 709 O O . LYS A 1 90 ? 8.700 -13.887 -19.856 1.00 48.25 90 LYS A O 1
ATOM 714 N N . ASP A 1 91 ? 8.409 -15.855 -20.672 1.00 51.97 91 ASP A N 1
ATOM 715 C CA . ASP A 1 91 ? 8.021 -17.006 -21.471 1.00 51.97 91 ASP A CA 1
ATOM 716 C C . ASP A 1 91 ? 8.443 -18.239 -20.646 1.00 51.97 91 ASP A C 1
ATOM 718 O O . ASP A 1 91 ? 9.607 -18.346 -20.263 1.00 51.97 91 ASP A O 1
ATOM 722 N N . ILE A 1 92 ? 7.539 -19.184 -20.364 1.00 55.16 92 ILE A N 1
ATOM 723 C CA . ILE A 1 92 ? 7.934 -20.549 -19.934 1.00 55.16 92 ILE A CA 1
ATOM 724 C C . ILE A 1 92 ? 7.843 -21.510 -21.138 1.00 55.16 92 ILE A C 1
ATOM 726 O O . ILE A 1 92 ? 7.876 -22.729 -21.002 1.00 55.16 92 ILE A O 1
ATOM 730 N N . THR A 1 93 ? 7.743 -20.983 -22.358 1.00 4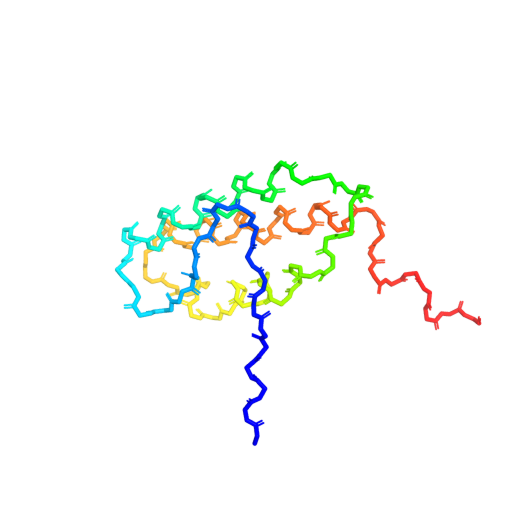7.47 93 THR A N 1
ATOM 731 C CA . THR A 1 93 ? 7.565 -21.794 -23.565 1.00 47.47 93 THR A CA 1
ATOM 732 C C . THR A 1 93 ? 8.440 -21.308 -24.714 1.00 47.47 93 THR A C 1
ATOM 734 O O . THR A 1 93 ? 7.939 -20.677 -25.636 1.00 47.47 93 THR A O 1
ATOM 737 N N . GLN A 1 94 ? 9.729 -21.668 -24.691 1.00 39.53 94 GLN A N 1
ATOM 738 C CA . GLN A 1 94 ? 10.367 -22.630 -25.618 1.00 39.53 94 GLN A CA 1
ATOM 739 C C . GLN A 1 94 ? 11.893 -22.616 -25.485 1.00 39.53 94 GLN A C 1
ATOM 741 O O . GLN A 1 94 ? 12.492 -21.522 -25.503 1.00 39.53 94 GLN A O 1
#

InterPro domains:
  IPR039776 Sister chromatid cohesion protein Pds5 [PTHR12663] (11-91)

Secondary structure (DSSP, 8-state):
------PPPPTTPPP--TTS-HHHHHHHHHHHHHHHHH--TTS--GGGHHHHHHHTSHHHHT-S-HHHHHHHHHHHHHHHHHH-SS-TTS-S--

Foldseek 3Di:
DDPPLPADAAPPADDQDLPDDPVVNLVNLVVLLVRLQPAALPDPPVSNPVVLVVLVDCSQCVPPDPSSNVSSVSNNVSVVVSPPPPPVPPDPDD

Organism: Stegodyphus mimosarum (NCBI:txid407821)

Sequence (94 aa):
MSVQDKLVYPPGVRDITGDISTDDLVRRLKECAHAFQNMSQDDDNSAYIPLALHLASETFLEHRSRDVRLLVACCIADVFRVYAPEAPYKDITQ

pLDDT: mean 78.87, std 15.26, range [33.38, 92.25]